Protein AF-A0A975IP34-F1 (afdb_monomer)

Solvent-accessible surface area (backbone atoms only — not comparable to full-atom values): 6520 Å² total; per-residue (Å²): 135,73,70,43,80,48,76,49,75,47,76,44,74,40,48,70,63,69,61,95,86,51,50,64,57,60,54,19,58,76,67,75,44,80,60,59,59,60,45,83,26,66,39,77,45,79,37,73,78,75,58,95,93,62,80,92,69,86,61,91,40,57,53,76,48,74,49,66,56,75,49,76,41,69,56,95,89,39,80,78,42,81,47,69,53,70,85,33,47,29,42,44,74,44,60,81,59,84,73,86,128

Structure (mmCIF, N/CA/C/O backbone):
data_AF-A0A975IP34-F1
#
_entry.id   AF-A0A975IP34-F1
#
loop_
_atom_site.group_PDB
_atom_site.id
_atom_site.type_symbol
_atom_site.label_atom_id
_atom_site.label_alt_id
_atom_site.label_comp_id
_atom_site.label_asym_id
_atom_site.label_entity_id
_atom_site.label_seq_id
_atom_site.pdbx_PDB_ins_code
_atom_site.Cartn_x
_atom_site.Cartn_y
_atom_site.Cartn_z
_atom_site.occupancy
_atom_site.B_iso_or_equiv
_atom_site.auth_seq_id
_atom_site.auth_comp_id
_atom_site.auth_asym_id
_atom_site.auth_atom_id
_atom_site.pdbx_PDB_model_num
ATOM 1 N N . MET A 1 1 ? -18.291 -10.535 38.419 1.00 49.25 1 MET A N 1
ATOM 2 C CA . MET A 1 1 ? -18.327 -9.769 37.151 1.00 49.25 1 MET A CA 1
ATOM 3 C C . MET A 1 1 ? -18.613 -10.734 36.007 1.00 49.25 1 MET A C 1
ATOM 5 O O . MET A 1 1 ? -17.898 -11.716 35.897 1.00 49.25 1 MET A O 1
ATOM 9 N N . LYS A 1 2 ? -19.667 -10.517 35.206 1.00 51.72 2 LYS A N 1
ATOM 10 C CA . LYS A 1 2 ? -19.927 -11.304 33.983 1.00 51.72 2 LYS A CA 1
ATOM 11 C C . LYS A 1 2 ? -19.243 -10.598 32.811 1.00 51.72 2 LYS A C 1
ATOM 13 O O . LYS A 1 2 ? -19.701 -9.529 32.415 1.00 51.72 2 LYS A O 1
ATOM 18 N N . THR A 1 3 ? -18.159 -11.163 32.292 1.00 56.25 3 THR A N 1
ATOM 19 C CA . THR A 1 3 ? -17.575 -10.751 31.010 1.00 56.25 3 THR A CA 1
ATOM 20 C C . THR A 1 3 ? -18.485 -11.231 29.880 1.00 56.25 3 THR A C 1
ATOM 22 O O . THR A 1 3 ? -19.085 -12.305 29.961 1.00 56.25 3 THR A O 1
ATOM 25 N N . ARG A 1 4 ? -18.666 -10.412 28.841 1.00 56.66 4 ARG A N 1
ATOM 26 C CA . ARG A 1 4 ? -19.362 -10.825 27.614 1.00 56.66 4 ARG A CA 1
ATOM 27 C C . ARG A 1 4 ? -18.384 -10.758 26.454 1.00 56.66 4 ARG A C 1
ATOM 29 O O . ARG A 1 4 ? -17.639 -9.790 26.330 1.00 56.66 4 ARG A O 1
ATOM 36 N N . THR A 1 5 ? -18.413 -11.772 25.595 1.00 58.97 5 THR A N 1
ATOM 37 C CA . THR A 1 5 ? -17.685 -11.743 24.329 1.00 58.97 5 THR A CA 1
ATOM 38 C C . THR A 1 5 ? -18.437 -10.844 23.356 1.00 58.97 5 THR A C 1
ATOM 40 O O . THR A 1 5 ? -19.521 -11.195 22.887 1.00 58.97 5 THR A O 1
ATOM 43 N N . VAL A 1 6 ? -17.869 -9.687 23.034 1.00 58.44 6 VAL A N 1
ATOM 44 C CA . VAL A 1 6 ? -18.359 -8.836 21.950 1.00 58.44 6 VAL A CA 1
ATOM 45 C C . VAL A 1 6 ? -17.634 -9.264 20.682 1.00 58.44 6 VAL A C 1
ATOM 47 O O . VAL A 1 6 ? -16.414 -9.147 20.589 1.00 58.44 6 VAL A O 1
ATOM 50 N N . ARG A 1 7 ? -18.384 -9.791 19.710 1.00 56.38 7 ARG A N 1
ATOM 51 C CA . ARG A 1 7 ? -17.880 -10.092 18.366 1.00 56.38 7 ARG A CA 1
ATOM 52 C C . ARG A 1 7 ? -18.392 -9.018 17.418 1.00 56.38 7 ARG A C 1
ATOM 54 O O . ARG A 1 7 ? -19.599 -8.892 17.239 1.00 56.38 7 ARG A O 1
ATOM 61 N N . SER A 1 8 ? -17.489 -8.258 16.813 1.00 58.28 8 SER A N 1
ATOM 62 C CA . SER A 1 8 ? -17.822 -7.336 15.725 1.00 58.28 8 SER A CA 1
ATOM 63 C C . SER A 1 8 ? -16.949 -7.659 14.517 1.00 58.28 8 SER A C 1
ATOM 65 O O . SER A 1 8 ? -15.728 -7.729 14.617 1.00 58.28 8 SER A O 1
ATOM 67 N N . GLY A 1 9 ? -17.578 -7.953 13.383 1.00 56.12 9 GLY A N 1
ATOM 68 C CA . GLY A 1 9 ? -16.890 -8.125 12.107 1.00 56.12 9 GLY A CA 1
ATOM 69 C C . GLY A 1 9 ? -16.960 -6.822 11.326 1.00 56.12 9 GLY A C 1
ATOM 70 O O . GLY A 1 9 ? -18.035 -6.240 11.214 1.00 56.12 9 GLY A O 1
ATOM 71 N N . SER A 1 10 ? -15.838 -6.361 10.790 1.00 59.88 10 SER A N 1
ATOM 72 C CA . SER A 1 10 ? -15.793 -5.222 9.875 1.00 59.88 10 SER A CA 1
ATOM 73 C C . SER A 1 10 ? -14.925 -5.570 8.675 1.00 59.88 10 SER A C 1
ATOM 75 O O . SER A 1 10 ? -13.905 -6.240 8.808 1.00 59.88 10 SER A O 1
ATOM 77 N N . SER A 1 11 ? -15.322 -5.151 7.481 1.00 60.25 11 SER A N 1
ATOM 78 C CA . SER A 1 11 ? -14.506 -5.301 6.279 1.00 60.25 11 SER A CA 1
ATOM 79 C C . SER A 1 11 ? -13.743 -4.008 6.026 1.00 60.25 11 SER A C 1
ATOM 81 O O . SER A 1 11 ? -14.358 -2.947 5.917 1.00 60.25 11 SER A O 1
ATOM 83 N N . ALA A 1 12 ? -12.423 -4.087 5.887 1.00 63.59 12 ALA A N 1
ATOM 84 C CA . ALA A 1 12 ? -11.616 -2.949 5.466 1.00 63.59 12 ALA A CA 1
ATOM 85 C C . ALA A 1 12 ? -11.146 -3.138 4.024 1.00 63.59 12 ALA A C 1
ATOM 87 O O . ALA A 1 12 ? -10.543 -4.158 3.674 1.00 63.59 12 ALA A O 1
ATOM 88 N N . THR A 1 13 ? -11.405 -2.135 3.188 1.00 66.81 13 THR A N 1
ATOM 89 C CA . THR A 1 13 ? -10.877 -2.079 1.825 1.00 66.81 13 THR A CA 1
ATOM 90 C C . THR A 1 13 ? -9.396 -1.723 1.878 1.00 66.81 13 THR A C 1
ATOM 92 O O . THR A 1 13 ? -9.005 -0.706 2.452 1.00 66.81 13 THR A O 1
ATOM 95 N N . ARG A 1 14 ? -8.558 -2.560 1.268 1.00 71.94 14 ARG A N 1
ATOM 96 C CA . ARG A 1 14 ? -7.140 -2.271 1.055 1.00 71.94 14 ARG A CA 1
ATOM 97 C C . ARG A 1 14 ? -6.988 -1.338 -0.136 1.00 71.94 14 ARG A C 1
ATOM 99 O O . ARG A 1 14 ? -7.413 -1.678 -1.245 1.00 71.94 14 ARG A O 1
ATOM 106 N N . THR A 1 15 ? -6.300 -0.224 0.072 1.00 79.38 15 THR A N 1
ATOM 107 C CA . THR A 1 15 ? -5.925 0.711 -0.995 1.00 79.38 15 THR A CA 1
ATOM 108 C C . THR A 1 15 ? -4.465 0.480 -1.347 1.00 79.38 15 THR A C 1
ATOM 110 O O . THR A 1 15 ? -3.638 0.448 -0.444 1.00 79.38 15 THR A O 1
ATOM 113 N N . ILE A 1 16 ? -4.145 0.309 -2.631 1.00 79.75 16 ILE A N 1
ATOM 114 C CA . ILE A 1 16 ? -2.773 0.190 -3.145 1.00 79.75 16 ILE A CA 1
ATOM 115 C C . ILE A 1 16 ? -2.650 1.178 -4.302 1.00 79.75 16 ILE A C 1
ATOM 117 O O . ILE A 1 16 ? -3.359 1.041 -5.297 1.00 79.75 16 ILE A O 1
ATOM 121 N N .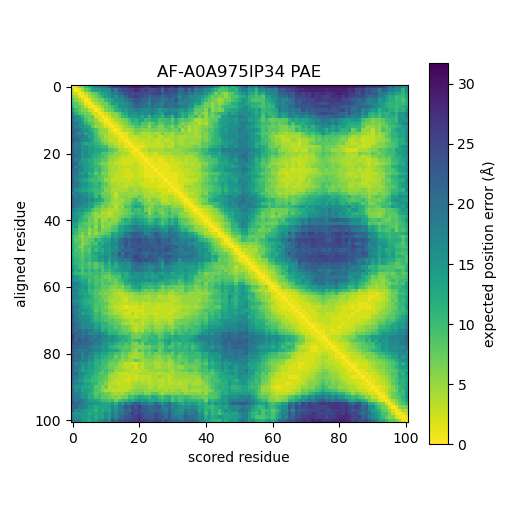 GLY A 1 17 ? -1.789 2.185 -4.159 1.00 81.50 17 GLY A N 1
ATOM 122 C CA . GLY A 1 17 ? -1.493 3.122 -5.238 1.00 81.50 17 GLY A CA 1
ATOM 123 C C . GLY A 1 17 ? -0.747 2.426 -6.376 1.00 81.50 17 GLY A C 1
ATOM 124 O O . GLY A 1 17 ? 0.259 1.755 -6.149 1.00 81.50 17 GLY A O 1
ATOM 125 N N . LEU A 1 18 ? -1.220 2.582 -7.605 1.00 85.81 18 LEU A N 1
ATOM 126 C CA . LEU A 1 18 ? -0.590 1.998 -8.788 1.00 85.81 18 LEU A CA 1
ATOM 127 C C . LEU A 1 18 ? -0.098 3.119 -9.704 1.00 85.81 18 LEU A C 1
ATOM 129 O O . LEU A 1 18 ? -0.700 4.190 -9.770 1.00 85.81 18 LEU A O 1
ATOM 133 N N . SER A 1 19 ? 1.011 2.879 -10.394 1.00 86.88 19 SER A N 1
ATOM 134 C CA . SER A 1 19 ? 1.566 3.778 -11.406 1.00 86.88 19 SER A CA 1
ATOM 135 C C . SER A 1 19 ? 2.307 2.956 -12.459 1.00 86.88 19 SER A C 1
ATOM 137 O O . SER A 1 19 ? 2.608 1.789 -12.212 1.00 86.88 19 SER A O 1
ATOM 139 N N . PHE A 1 20 ? 2.557 3.546 -13.631 1.00 87.06 20 PHE A N 1
ATOM 140 C CA . PHE A 1 20 ? 3.259 2.905 -14.756 1.00 87.06 20 PHE A CA 1
ATOM 141 C C . PHE A 1 20 ? 2.698 1.526 -15.152 1.00 87.06 20 PHE A C 1
ATOM 143 O O . PHE A 1 20 ? 3.436 0.602 -15.469 1.00 87.06 20 PHE A O 1
ATOM 150 N N . GLY A 1 21 ? 1.374 1.348 -15.062 1.00 84.69 21 GLY A N 1
ATOM 151 C CA . GLY A 1 21 ? 0.720 0.076 -15.392 1.00 84.69 21 GLY A CA 1
ATOM 152 C C . GLY A 1 21 ? 1.005 -1.077 -14.419 1.00 84.69 21 GLY A C 1
ATOM 153 O O . GLY A 1 21 ? 0.603 -2.206 -14.694 1.00 84.69 21 GLY A O 1
ATOM 154 N N . ALA A 1 22 ? 1.658 -0.821 -13.278 1.00 85.62 22 ALA A N 1
ATOM 155 C CA . ALA A 1 22 ? 1.931 -1.847 -12.280 1.00 85.62 22 ALA A CA 1
ATOM 156 C C . ALA A 1 22 ? 0.632 -2.471 -11.758 1.00 85.62 22 ALA A C 1
ATOM 158 O O . ALA A 1 22 ? -0.328 -1.781 -11.406 1.00 85.62 22 ALA A O 1
ATOM 159 N N . THR A 1 23 ? 0.619 -3.796 -11.663 1.00 86.56 23 THR A N 1
ATOM 160 C CA . THR A 1 23 ? -0.521 -4.533 -11.125 1.00 86.56 23 THR A CA 1
ATOM 161 C C . THR A 1 23 ? -0.506 -4.528 -9.602 1.00 86.56 23 THR A C 1
ATOM 163 O O . THR A 1 23 ? 0.537 -4.496 -8.942 1.00 86.56 23 THR A O 1
ATOM 166 N N . ARG A 1 24 ? -1.699 -4.659 -9.021 1.00 83.69 24 ARG A N 1
ATOM 167 C CA . ARG A 1 24 ? -1.875 -4.806 -7.575 1.00 83.69 24 ARG A CA 1
ATOM 168 C C . ARG A 1 24 ? -1.085 -5.987 -7.003 1.00 83.69 24 ARG A C 1
ATOM 170 O O . ARG A 1 24 ? -0.564 -5.874 -5.900 1.00 83.69 24 ARG A O 1
ATOM 177 N N . ALA A 1 25 ? -0.984 -7.094 -7.742 1.00 83.56 25 ALA A N 1
ATOM 178 C CA . ALA A 1 25 ? -0.255 -8.286 -7.314 1.00 83.56 25 ALA A CA 1
ATOM 179 C C . ALA A 1 25 ? 1.258 -8.044 -7.220 1.00 83.56 25 ALA A C 1
ATOM 181 O O . ALA A 1 25 ? 1.863 -8.426 -6.223 1.00 83.56 25 ALA A O 1
ATOM 182 N N . GLN A 1 26 ? 1.847 -7.355 -8.204 1.00 83.88 26 GLN A N 1
ATOM 183 C CA . GLN A 1 26 ? 3.271 -7.005 -8.194 1.00 83.88 26 GLN A CA 1
ATOM 184 C C . GLN A 1 26 ? 3.613 -6.138 -6.981 1.00 83.88 26 GLN A C 1
ATOM 186 O O . GLN A 1 26 ? 4.502 -6.478 -6.206 1.00 83.88 26 GLN A O 1
ATOM 191 N N . VAL A 1 27 ? 2.847 -5.067 -6.760 1.00 84.25 27 VAL A N 1
ATOM 192 C CA . VAL A 1 27 ? 3.078 -4.159 -5.629 1.00 84.25 27 VAL A CA 1
ATOM 193 C C . VAL A 1 27 ? 2.843 -4.860 -4.290 1.00 84.25 27 VAL A C 1
ATOM 195 O O . VAL A 1 27 ? 3.644 -4.715 -3.370 1.00 84.25 27 VAL A O 1
ATOM 198 N N . ALA A 1 28 ? 1.772 -5.648 -4.176 1.00 83.75 28 ALA A N 1
ATOM 199 C CA . ALA A 1 28 ? 1.471 -6.393 -2.960 1.00 83.75 28 ALA A CA 1
ATOM 200 C C . ALA A 1 28 ? 2.587 -7.395 -2.617 1.00 83.75 28 ALA A C 1
ATOM 202 O O . ALA A 1 28 ? 3.028 -7.445 -1.471 1.00 83.75 28 ALA A O 1
ATOM 203 N N . SER A 1 29 ? 3.110 -8.110 -3.618 1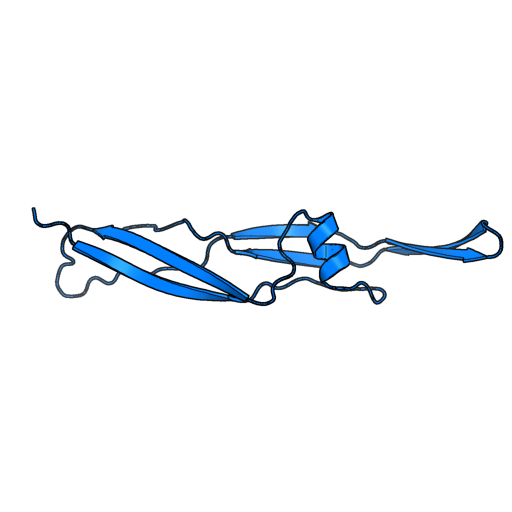.00 84.25 29 SER A N 1
ATOM 204 C CA . SER A 1 29 ? 4.249 -9.016 -3.453 1.00 84.25 29 SER A CA 1
ATOM 205 C C . SER A 1 29 ? 5.505 -8.276 -2.989 1.00 84.25 29 SER A C 1
ATOM 207 O O . SER A 1 29 ? 6.161 -8.728 -2.055 1.00 84.25 29 SER A O 1
ATOM 209 N N . SER A 1 30 ? 5.833 -7.130 -3.595 1.00 83.50 30 SER A N 1
ATOM 210 C CA . SER A 1 30 ? 7.009 -6.333 -3.210 1.00 83.50 30 SER A CA 1
ATOM 211 C C . SER A 1 30 ? 6.906 -5.757 -1.798 1.00 83.50 30 SER A C 1
ATOM 213 O O . SER A 1 30 ? 7.917 -5.605 -1.121 1.00 83.50 30 SER A O 1
ATOM 215 N N . LEU A 1 31 ? 5.691 -5.447 -1.343 1.00 82.38 31 LEU A N 1
ATOM 216 C CA . LEU A 1 31 ? 5.429 -4.941 0.006 1.00 82.38 31 LEU A CA 1
ATOM 217 C C . LEU A 1 31 ? 5.202 -6.055 1.038 1.00 82.38 31 LEU A C 1
ATOM 219 O O . LEU A 1 31 ? 4.978 -5.747 2.206 1.00 82.38 31 LEU A O 1
ATOM 223 N N . ASN A 1 32 ? 5.251 -7.327 0.625 1.00 82.31 32 ASN A N 1
ATOM 224 C CA . ASN A 1 32 ? 4.925 -8.490 1.454 1.00 82.31 32 ASN A CA 1
ATOM 225 C C . ASN A 1 32 ? 3.536 -8.369 2.121 1.00 82.31 32 ASN A C 1
ATOM 227 O O . ASN A 1 32 ? 3.335 -8.663 3.299 1.00 82.31 32 ASN A O 1
ATOM 231 N N . VAL A 1 33 ? 2.558 -7.883 1.352 1.00 76.94 33 VAL A N 1
ATOM 232 C CA . VAL A 1 33 ? 1.155 -7.765 1.764 1.00 76.94 33 VAL A CA 1
ATOM 233 C C . VAL A 1 33 ? 0.263 -8.584 0.840 1.00 76.94 33 VAL A C 1
ATOM 235 O O . VAL A 1 33 ? 0.599 -8.873 -0.305 1.00 76.94 33 VAL A O 1
ATOM 238 N N . SER A 1 34 ? -0.919 -8.960 1.321 1.00 74.75 34 SER A N 1
ATOM 239 C CA . SER A 1 34 ? -1.878 -9.692 0.492 1.00 74.75 34 SER A CA 1
ATOM 240 C C . SER A 1 34 ? -2.501 -8.775 -0.569 1.00 74.75 34 SER A C 1
ATOM 242 O O . SER A 1 34 ? -2.918 -7.649 -0.287 1.00 74.75 34 SER A O 1
ATOM 244 N N . SER A 1 35 ? -2.616 -9.289 -1.796 1.00 72.31 35 SER A N 1
ATOM 245 C CA . SER A 1 35 ? -3.191 -8.581 -2.946 1.00 72.31 35 SER A CA 1
ATOM 246 C C . SER A 1 35 ? -4.713 -8.411 -2.875 1.00 72.31 35 SER A C 1
ATOM 248 O O . SER A 1 35 ? -5.267 -7.671 -3.688 1.00 72.31 35 SER A O 1
ATOM 250 N N . ALA A 1 36 ? -5.395 -9.039 -1.908 1.00 72.25 36 ALA A N 1
ATOM 251 C CA . ALA A 1 36 ? -6.851 -8.992 -1.789 1.00 72.25 36 ALA A CA 1
ATOM 252 C C . ALA A 1 36 ? -7.380 -7.549 -1.670 1.00 72.25 36 ALA A C 1
ATOM 254 O O . ALA A 1 36 ? -6.787 -6.706 -0.987 1.00 72.25 36 ALA A O 1
ATOM 255 N N . ALA A 1 37 ? -8.502 -7.273 -2.345 1.00 65.25 37 ALA A N 1
ATOM 256 C CA . ALA A 1 37 ? -9.166 -5.967 -2.355 1.00 65.25 37 ALA A CA 1
ATOM 257 C C . ALA A 1 37 ? -9.719 -5.569 -0.985 1.00 65.25 37 ALA A C 1
ATOM 259 O O . ALA A 1 37 ? -9.625 -4.411 -0.581 1.00 65.25 37 ALA A O 1
ATOM 260 N N . THR A 1 38 ? -10.219 -6.560 -0.258 1.00 64.19 38 THR A N 1
ATOM 261 C CA . THR A 1 38 ? -10.898 -6.401 1.020 1.00 64.19 38 THR A CA 1
ATOM 262 C C . THR A 1 38 ? -10.333 -7.422 1.989 1.00 64.19 38 THR A C 1
ATOM 264 O O . THR A 1 38 ? -10.057 -8.559 1.603 1.00 64.19 38 THR A O 1
ATOM 267 N N . GLN A 1 39 ? -10.166 -7.028 3.246 1.00 66.62 39 GLN A N 1
ATOM 268 C CA . GLN A 1 39 ? -9.862 -7.955 4.325 1.00 66.62 39 GLN A CA 1
ATOM 269 C C . GLN A 1 39 ? -10.984 -7.917 5.355 1.00 66.62 39 GLN A C 1
ATOM 271 O O . GLN A 1 39 ? -11.362 -6.849 5.841 1.00 66.62 39 GLN A O 1
ATOM 276 N N . SER A 1 40 ? -11.501 -9.096 5.689 1.00 63.53 40 SER A N 1
ATOM 277 C CA . SER A 1 40 ? -12.399 -9.268 6.824 1.00 63.53 40 SER A CA 1
ATOM 278 C C . SER A 1 40 ? -11.588 -9.161 8.110 1.00 63.53 40 SER A C 1
ATOM 280 O O . SER A 1 40 ? -10.658 -9.934 8.336 1.00 63.53 40 SER A O 1
ATOM 282 N N . ILE A 1 41 ? -11.932 -8.185 8.938 1.00 62.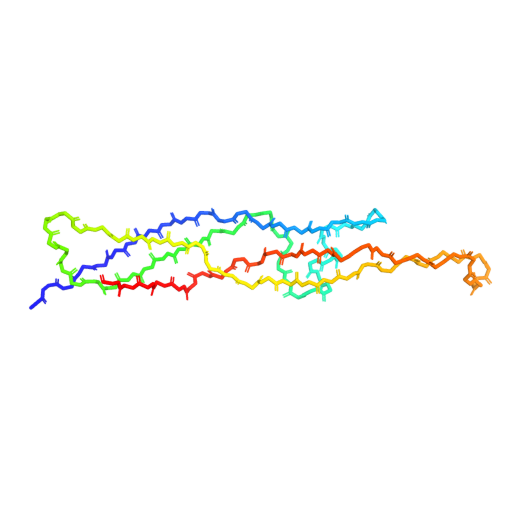09 41 ILE A N 1
ATOM 283 C CA . ILE A 1 41 ? -11.376 -7.971 10.268 1.00 62.09 41 ILE A CA 1
ATOM 284 C C . ILE A 1 41 ? -12.431 -8.469 11.253 1.00 62.09 41 ILE A C 1
ATOM 286 O O . ILE A 1 41 ? -13.500 -7.876 11.393 1.00 62.09 41 ILE A O 1
ATOM 290 N N . SER A 1 42 ? -12.152 -9.587 11.915 1.00 58.19 42 SER A N 1
ATOM 291 C CA . SER A 1 42 ? -12.972 -10.077 13.019 1.00 58.19 42 SER A CA 1
ATOM 292 C C . SER A 1 42 ? -12.379 -9.598 14.329 1.00 58.19 42 SER A C 1
ATOM 294 O O . SER A 1 42 ? -11.232 -9.903 14.645 1.00 58.19 42 SER A O 1
ATOM 296 N N . VAL A 1 43 ? -13.181 -8.882 15.097 1.00 56.38 43 VAL A N 1
ATOM 297 C CA . VAL A 1 43 ? -12.775 -8.278 16.351 1.00 56.38 43 VAL A CA 1
ATOM 298 C C . VAL A 1 43 ? -13.534 -8.962 17.485 1.00 56.38 43 VAL A C 1
ATOM 300 O O . VAL A 1 43 ? -14.766 -8.917 17.518 1.00 56.38 43 VAL A O 1
ATOM 303 N N . S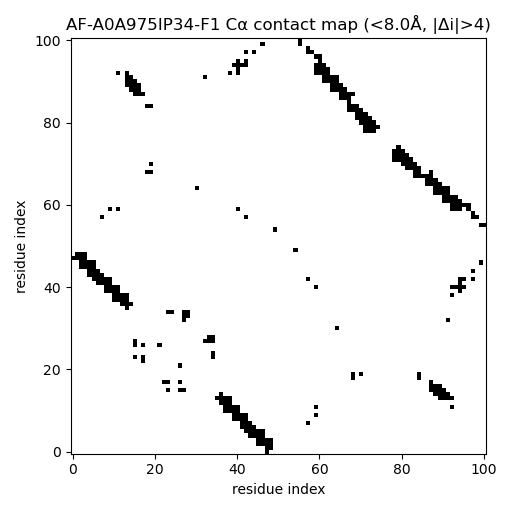ER A 1 44 ? -12.811 -9.604 18.405 1.00 57.22 44 SER A N 1
ATOM 304 C CA . SER A 1 44 ? -13.374 -10.224 19.610 1.00 57.22 44 SER A CA 1
ATOM 305 C C . SER A 1 44 ? -12.728 -9.652 20.868 1.00 57.22 44 SER A C 1
ATOM 307 O O . SER A 1 44 ? -11.532 -9.851 21.075 1.00 57.22 44 SER A O 1
ATOM 309 N N . CYS A 1 45 ? -13.504 -8.981 21.720 1.00 58.69 45 CYS A N 1
ATOM 310 C CA . CYS A 1 45 ? -13.069 -8.614 23.069 1.00 58.69 45 CYS A CA 1
ATOM 311 C C . CYS A 1 45 ? -13.950 -9.267 24.127 1.00 58.69 45 CYS A C 1
ATOM 313 O O . CYS A 1 45 ? -15.162 -9.412 23.958 1.00 58.69 45 CYS A O 1
ATOM 315 N N . GLU A 1 46 ? -13.328 -9.623 25.246 1.00 59.34 46 GLU A N 1
ATOM 316 C CA . GLU A 1 46 ? -14.038 -9.818 26.501 1.00 59.34 46 GLU A CA 1
ATOM 317 C C . GLU A 1 46 ? -14.148 -8.459 27.178 1.00 59.34 46 GLU A C 1
ATOM 319 O O . GLU A 1 46 ? -13.138 -7.853 27.533 1.00 59.34 46 GLU A O 1
ATOM 324 N N . SER A 1 47 ? -15.370 -7.946 27.302 1.00 58.19 47 SER A N 1
ATOM 325 C CA . SER A 1 47 ? -15.599 -6.638 27.905 1.00 58.19 47 SER A CA 1
ATOM 326 C C . SER A 1 47 ? -16.428 -6.752 29.186 1.00 58.19 47 SER A C 1
ATOM 328 O O . SER A 1 47 ? -17.298 -7.632 29.285 1.00 58.19 47 SER A O 1
ATOM 330 N N . PRO A 1 48 ? -16.218 -5.854 30.169 1.00 64.25 48 PRO A N 1
ATOM 331 C CA . PRO A 1 48 ? -17.204 -5.631 31.216 1.00 64.25 48 PRO A CA 1
ATOM 332 C C . PRO A 1 48 ? -18.518 -5.124 30.598 1.00 64.25 48 PRO A C 1
ATOM 334 O O . PRO A 1 48 ? -18.551 -4.644 29.459 1.00 64.25 48 PRO A O 1
ATOM 337 N N . ALA A 1 49 ? -19.622 -5.281 31.330 1.00 64.50 49 ALA A N 1
ATOM 338 C CA . ALA A 1 49 ? -20.923 -4.794 30.887 1.00 64.50 49 ALA A CA 1
ATOM 339 C C . ALA A 1 49 ? -20.886 -3.263 30.741 1.00 64.50 49 ALA A C 1
ATOM 341 O O . ALA A 1 49 ? -20.551 -2.565 31.695 1.00 64.50 49 ALA A O 1
ATOM 342 N N . LEU A 1 50 ? -21.225 -2.761 29.549 1.00 65.44 50 LEU A N 1
ATOM 343 C CA . LEU A 1 50 ? -21.362 -1.328 29.287 1.00 65.44 50 LEU A CA 1
ATOM 344 C C . LEU A 1 50 ? -22.489 -0.738 30.145 1.00 65.44 50 LEU A C 1
ATOM 346 O O . LEU A 1 50 ? -23.560 -1.339 30.259 1.00 65.44 50 LEU A O 1
ATOM 350 N N . SER A 1 51 ? -22.266 0.455 30.696 1.00 67.69 51 SER A N 1
ATOM 351 C CA . SER A 1 51 ? -23.335 1.250 31.311 1.00 67.69 51 SER A CA 1
ATOM 352 C C . SER A 1 51 ? -24.250 1.848 30.235 1.00 67.69 51 SER A C 1
ATOM 354 O O . SER A 1 51 ? -23.842 2.016 29.082 1.00 67.69 51 SER A O 1
ATOM 356 N N . ALA A 1 52 ? -25.487 2.201 30.599 1.00 66.00 52 ALA A N 1
ATOM 357 C CA . ALA A 1 52 ? -26.413 2.871 29.685 1.00 66.00 52 ALA A CA 1
ATOM 358 C C . ALA A 1 52 ? -25.772 4.151 29.107 1.00 66.00 52 ALA A C 1
ATOM 360 O O . ALA A 1 52 ? -25.317 5.013 29.854 1.00 66.00 52 ALA A O 1
ATOM 361 N N . GLY A 1 53 ? -25.706 4.251 27.775 1.00 66.44 53 GLY A N 1
ATOM 362 C CA . GLY A 1 53 ? -25.0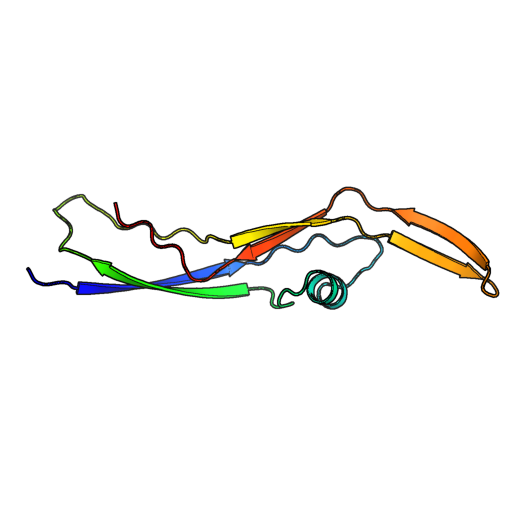90 5.376 27.057 1.00 66.44 53 GLY A CA 1
ATOM 363 C C . GLY A 1 53 ? -23.638 5.160 26.608 1.00 66.44 53 GLY A C 1
ATOM 364 O O . GLY A 1 53 ? -23.130 5.958 25.822 1.00 66.44 53 GLY A O 1
ATOM 365 N N . GLN A 1 54 ? -22.972 4.080 27.028 1.00 62.28 54 GLN A N 1
ATOM 366 C CA . GLN A 1 54 ? -21.637 3.738 26.527 1.00 62.28 54 GLN A CA 1
ATOM 367 C C . GLN A 1 54 ? -21.719 2.865 25.265 1.00 62.28 54 GLN A C 1
ATOM 369 O O . GLN A 1 54 ? -22.617 2.037 25.118 1.00 62.28 54 GLN A O 1
ATOM 374 N N . SER A 1 55 ? -20.771 3.044 24.338 1.00 64.00 55 SER A N 1
ATOM 375 C CA . SER A 1 55 ? -20.691 2.266 23.095 1.00 64.00 55 SER A CA 1
ATOM 376 C C . SER A 1 55 ? -19.253 1.856 22.789 1.00 64.00 55 SER A C 1
ATOM 378 O O . SER A 1 55 ? -18.344 2.684 22.823 1.00 64.00 55 SER A O 1
ATOM 380 N N . TRP A 1 56 ? -19.051 0.581 22.445 1.00 60.47 56 TRP A N 1
ATOM 381 C CA . TRP A 1 56 ? -17.784 0.111 21.887 1.00 60.47 56 TRP A CA 1
ATOM 382 C C . TRP A 1 56 ? -17.654 0.583 20.437 1.00 60.47 56 TRP A C 1
ATOM 384 O O . TRP A 1 56 ? -18.579 0.414 19.640 1.00 60.47 56 TRP A O 1
ATOM 394 N N . ARG A 1 57 ? -16.498 1.143 20.067 1.00 60.00 57 ARG A N 1
ATOM 395 C CA . ARG A 1 57 ? -16.187 1.518 18.680 1.00 60.00 57 ARG A CA 1
ATOM 396 C C . ARG A 1 57 ? -14.978 0.733 18.193 1.00 60.00 57 ARG A C 1
ATOM 398 O O . ARG A 1 57 ? -13.864 0.971 18.643 1.00 60.00 57 ARG A O 1
ATOM 405 N N . ALA A 1 58 ? -15.193 -0.159 17.232 1.00 58.12 58 ALA A N 1
ATOM 406 C CA . ALA A 1 58 ? -14.107 -0.772 16.481 1.00 58.12 58 ALA A CA 1
ATOM 407 C C . ALA A 1 58 ? -13.734 0.137 15.301 1.00 58.12 58 ALA A C 1
ATOM 409 O O . ALA A 1 58 ? -14.604 0.574 14.545 1.00 58.12 58 ALA A O 1
ATOM 410 N N . LYS A 1 59 ? -12.442 0.422 15.129 1.00 60.06 59 LYS A N 1
ATOM 411 C CA . LYS A 1 59 ? -11.903 1.039 13.911 1.00 60.06 59 LYS A CA 1
ATOM 412 C C . LYS A 1 59 ? -10.972 0.035 13.241 1.00 60.06 59 LYS A C 1
ATOM 414 O O . LYS A 1 59 ? -10.327 -0.715 13.962 1.00 60.06 59 LYS A O 1
ATOM 419 N N . PRO A 1 60 ? -10.877 -0.003 11.905 1.00 59.84 60 PRO A N 1
ATOM 420 C CA . PRO A 1 60 ? -9.804 -0.736 11.256 1.00 59.84 60 PRO A CA 1
ATOM 421 C C . PRO A 1 60 ? -8.471 -0.055 11.589 1.00 59.84 60 PRO A C 1
ATOM 423 O O . PRO A 1 60 ? -8.306 1.147 11.380 1.00 59.84 60 PRO A O 1
ATOM 426 N N . ILE A 1 61 ? -7.528 -0.824 12.117 1.00 68.94 61 ILE A N 1
ATOM 427 C CA . ILE A 1 61 ? -6.130 -0.425 12.308 1.00 68.94 61 ILE A CA 1
ATOM 428 C C . ILE A 1 61 ? -5.337 -1.137 11.229 1.00 68.94 61 ILE A C 1
ATOM 430 O O . ILE A 1 61 ? -5.825 -2.096 10.639 1.00 68.94 61 ILE A O 1
ATOM 434 N N . GLY A 1 62 ? -4.162 -0.634 10.889 1.00 74.75 62 GLY A N 1
ATOM 435 C CA . GLY A 1 62 ? -3.354 -1.232 9.846 1.00 74.75 62 GLY A CA 1
ATOM 436 C C . GLY A 1 62 ? -2.012 -0.557 9.688 1.00 74.75 62 GLY A C 1
ATOM 437 O O . GLY A 1 62 ? -1.751 0.498 10.265 1.00 74.75 62 GLY A O 1
ATOM 438 N N . THR A 1 63 ? -1.181 -1.163 8.854 1.00 81.88 63 THR A N 1
ATOM 439 C CA . THR A 1 63 ? 0.099 -0.602 8.448 1.00 81.88 63 THR A CA 1
ATOM 440 C C . THR A 1 63 ? -0.093 0.186 7.163 1.00 81.88 63 THR A C 1
ATOM 442 O O . THR A 1 63 ? -0.586 -0.333 6.158 1.00 81.88 63 THR A O 1
ATOM 445 N N . LYS A 1 64 ? 0.317 1.454 7.179 1.00 83.25 64 LYS A N 1
ATOM 446 C CA . LY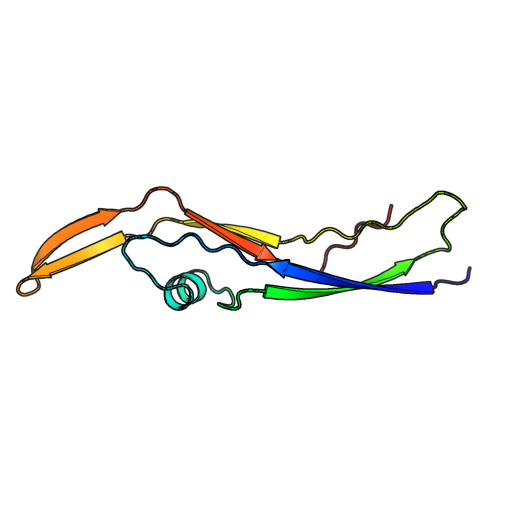S A 1 64 ? 0.457 2.250 5.963 1.00 83.25 64 LYS A CA 1
ATOM 447 C C . LYS A 1 64 ? 1.885 2.102 5.445 1.00 83.25 64 LYS A C 1
ATOM 449 O O . LYS A 1 64 ? 2.831 2.483 6.124 1.00 83.25 64 LYS A O 1
ATOM 454 N N . HIS A 1 65 ? 2.026 1.587 4.234 1.00 84.00 65 HIS A N 1
ATOM 455 C CA . HIS A 1 65 ? 3.279 1.569 3.494 1.00 84.00 65 HIS A CA 1
ATOM 456 C C . HIS A 1 65 ? 3.327 2.778 2.566 1.00 84.00 65 HIS A C 1
ATOM 458 O O . HIS A 1 65 ? 2.333 3.099 1.914 1.00 84.00 65 HIS A O 1
ATOM 464 N N . THR A 1 66 ? 4.487 3.419 2.477 1.00 87.44 66 THR A N 1
ATOM 465 C CA . THR A 1 66 ? 4.764 4.477 1.500 1.00 87.44 66 THR A CA 1
ATOM 466 C C . THR A 1 66 ? 5.898 3.995 0.608 1.00 87.44 66 THR A C 1
ATOM 468 O O . THR A 1 66 ? 6.913 3.526 1.117 1.00 87.44 66 THR A O 1
ATOM 471 N N . TYR A 1 67 ? 5.727 4.072 -0.708 1.00 86.50 67 TYR A N 1
ATOM 472 C CA . TYR A 1 67 ? 6.693 3.557 -1.680 1.00 86.50 67 TYR A CA 1
ATOM 473 C C . TYR A 1 67 ? 6.651 4.364 -2.976 1.00 86.50 67 TYR A C 1
ATOM 475 O O . TYR A 1 67 ? 5.769 5.193 -3.191 1.00 86.50 67 TYR A O 1
ATOM 483 N N . LYS A 1 68 ? 7.618 4.110 -3.855 1.00 89.94 68 LYS A N 1
ATOM 484 C CA . LYS A 1 68 ? 7.640 4.608 -5.231 1.00 89.94 68 LYS A CA 1
ATOM 485 C C . LYS A 1 68 ? 7.823 3.426 -6.170 1.00 89.94 68 LYS A C 1
ATOM 487 O O . LYS A 1 68 ? 8.428 2.428 -5.787 1.00 89.94 68 LYS A O 1
ATOM 492 N N . ILE A 1 69 ? 7.297 3.541 -7.380 1.00 89.38 69 ILE A N 1
ATOM 493 C CA . ILE A 1 69 ? 7.500 2.559 -8.443 1.00 89.38 69 ILE A CA 1
ATOM 494 C C . ILE A 1 69 ? 8.521 3.149 -9.409 1.00 89.38 69 ILE A C 1
ATOM 496 O O . ILE A 1 69 ? 8.409 4.319 -9.774 1.00 89.38 69 ILE A O 1
ATOM 500 N N . ARG A 1 70 ? 9.517 2.349 -9.794 1.00 91.06 70 ARG A N 1
ATOM 501 C CA . ARG A 1 70 ? 10.496 2.690 -10.828 1.00 91.06 70 ARG A CA 1
ATOM 502 C C . ARG A 1 70 ? 10.217 1.840 -12.062 1.00 91.06 70 ARG A C 1
ATOM 504 O O . ARG A 1 70 ? 10.095 0.624 -11.946 1.00 91.06 70 ARG A O 1
ATOM 511 N N . GLU A 1 71 ? 10.100 2.484 -13.210 1.00 90.25 71 GLU A N 1
ATOM 512 C CA . GLU A 1 71 ? 9.926 1.860 -14.515 1.00 90.25 71 GLU A CA 1
ATOM 513 C C . GLU A 1 71 ? 11.214 2.051 -15.317 1.00 90.25 71 GLU A C 1
ATOM 515 O O . GLU A 1 71 ? 11.673 3.177 -15.511 1.00 90.25 71 GLU A O 1
ATOM 520 N N . LEU A 1 72 ? 11.790 0.938 -15.769 1.00 91.50 72 LEU A N 1
ATOM 521 C CA . LEU A 1 72 ? 12.965 0.910 -16.630 1.00 91.50 72 LEU A CA 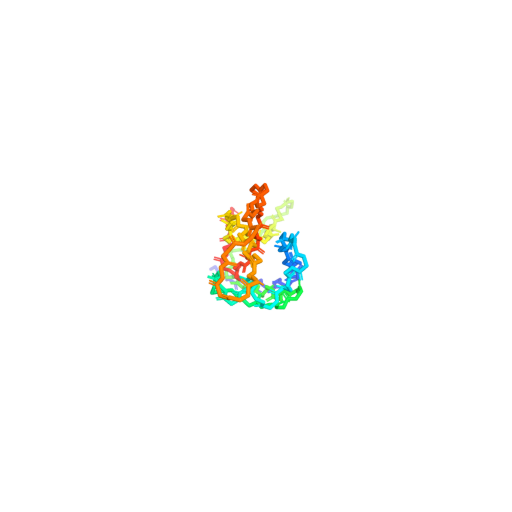1
ATOM 522 C C . LEU A 1 72 ? 12.554 0.339 -17.985 1.00 91.50 72 LEU A C 1
ATOM 524 O O . LEU A 1 72 ? 12.025 -0.769 -18.053 1.00 91.50 72 LEU A O 1
ATOM 528 N N . THR A 1 73 ? 12.795 1.088 -19.058 1.00 90.38 73 THR A N 1
ATOM 529 C CA . THR A 1 73 ? 12.594 0.612 -20.433 1.00 90.38 73 THR A CA 1
ATOM 530 C C . THR A 1 73 ? 13.941 0.252 -21.032 1.00 90.38 73 THR A C 1
ATOM 532 O O . THR A 1 73 ? 14.859 1.071 -20.998 1.00 90.38 73 THR A O 1
ATOM 535 N N . TYR A 1 74 ? 14.044 -0.951 -21.596 1.00 91.06 74 TYR A N 1
ATOM 536 C CA . TYR A 1 74 ? 15.260 -1.452 -22.227 1.00 91.06 74 TYR A CA 1
ATOM 537 C C . TYR A 1 74 ? 15.075 -1.596 -23.738 1.00 91.06 74 TYR A C 1
ATOM 539 O O . TYR A 1 74 ? 14.041 -2.088 -24.187 1.00 91.06 74 TYR A O 1
ATOM 547 N N . VAL A 1 75 ? 16.098 -1.222 -24.503 1.00 92.69 75 VAL A N 1
ATOM 548 C CA . VAL A 1 75 ? 16.264 -1.563 -25.923 1.00 92.69 75 VAL A CA 1
ATOM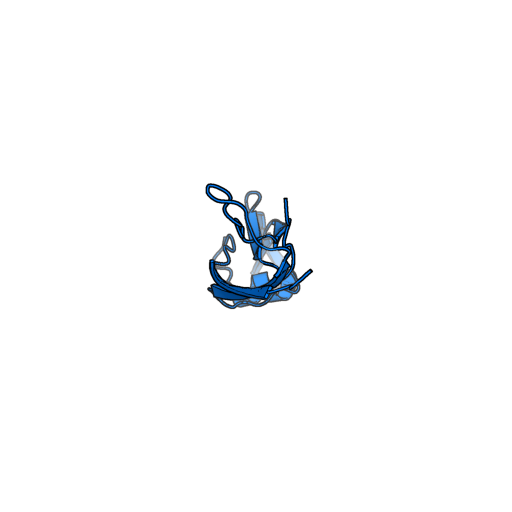 549 C C . VAL A 1 75 ? 17.652 -2.170 -26.053 1.00 92.69 75 VAL A C 1
ATOM 551 O O . VAL A 1 75 ? 18.619 -1.567 -25.599 1.00 92.69 75 VAL A O 1
ATOM 554 N N . ASP A 1 76 ? 17.743 -3.392 -26.577 1.00 91.62 76 ASP A N 1
ATOM 555 C CA . ASP A 1 76 ? 19.010 -4.126 -26.720 1.00 91.62 76 ASP A CA 1
ATOM 556 C C . ASP A 1 76 ? 19.846 -4.177 -25.425 1.00 91.62 76 ASP A C 1
ATOM 558 O O . ASP A 1 76 ? 21.052 -3.948 -25.417 1.00 91.62 76 ASP A O 1
ATOM 562 N N . ALA A 1 77 ? 19.178 -4.453 -24.296 1.00 89.12 77 ALA A N 1
ATOM 563 C CA . ALA A 1 77 ? 19.744 -4.465 -22.939 1.00 89.12 77 ALA A CA 1
ATOM 564 C C . ALA A 1 77 ? 20.279 -3.111 -22.416 1.00 89.12 77 ALA A C 1
ATOM 566 O O . ALA A 1 77 ? 20.782 -3.043 -21.293 1.00 89.12 77 ALA A O 1
ATOM 567 N N . ILE A 1 78 ? 20.094 -2.020 -23.161 1.00 91.06 78 ILE A N 1
ATOM 568 C CA . ILE A 1 78 ? 20.427 -0.655 -22.743 1.00 91.06 78 ILE A CA 1
ATOM 569 C C . ILE A 1 78 ? 19.178 0.015 -22.172 1.00 91.06 78 ILE A C 1
ATOM 571 O O . ILE A 1 78 ? 18.108 -0.025 -22.778 1.00 91.06 78 ILE A O 1
ATOM 575 N N . ILE A 1 79 ? 19.308 0.656 -21.008 1.00 90.50 79 ILE A N 1
ATOM 576 C CA . ILE A 1 79 ? 18.227 1.456 -20.419 1.00 90.50 79 ILE A CA 1
ATOM 577 C C . ILE A 1 79 ? 18.032 2.712 -21.274 1.00 90.50 79 ILE A C 1
ATOM 579 O O . ILE A 1 79 ? 18.904 3.576 -21.316 1.00 90.50 79 ILE A O 1
ATOM 583 N N . VAL A 1 80 ? 16.875 2.826 -21.923 1.00 92.44 80 VAL A N 1
ATOM 584 C CA . VAL A 1 80 ? 16.487 3.991 -22.738 1.00 92.44 80 VAL A CA 1
ATOM 585 C C . VAL A 1 80 ? 15.497 4.912 -22.026 1.00 92.44 80 VAL A C 1
ATOM 587 O O . VAL A 1 80 ? 15.300 6.052 -22.437 1.00 92.44 80 VAL A O 1
ATOM 590 N N . SER A 1 81 ? 14.863 4.440 -20.951 1.00 89.56 81 SER A N 1
ATOM 591 C CA . SER A 1 81 ? 13.996 5.263 -20.108 1.00 89.56 81 SER A CA 1
ATOM 592 C C . SER A 1 81 ? 14.059 4.799 -18.662 1.00 89.56 81 SER A C 1
ATOM 594 O O . SER A 1 81 ? 14.037 3.598 -18.395 1.00 89.56 81 SER A O 1
ATOM 596 N N . ASP A 1 82 ? 14.113 5.758 -17.743 1.00 93.06 82 ASP A N 1
ATOM 597 C CA . ASP A 1 82 ? 14.080 5.540 -16.300 1.00 93.06 82 ASP A CA 1
ATOM 598 C C . ASP A 1 82 ? 13.131 6.558 -15.673 1.00 93.06 82 ASP A C 1
ATOM 600 O O . ASP A 1 82 ? 13.409 7.760 -15.632 1.00 93.06 82 ASP A O 1
ATOM 604 N N . ARG A 1 83 ? 11.964 6.084 -15.238 1.00 91.25 83 ARG A N 1
ATOM 605 C CA . ARG A 1 83 ? 10.916 6.919 -14.648 1.00 91.25 83 ARG A CA 1
ATOM 606 C C . ARG A 1 83 ? 10.614 6.433 -13.245 1.00 91.25 83 ARG A C 1
ATOM 608 O O . ARG A 1 83 ? 10.459 5.243 -13.002 1.00 91.25 83 A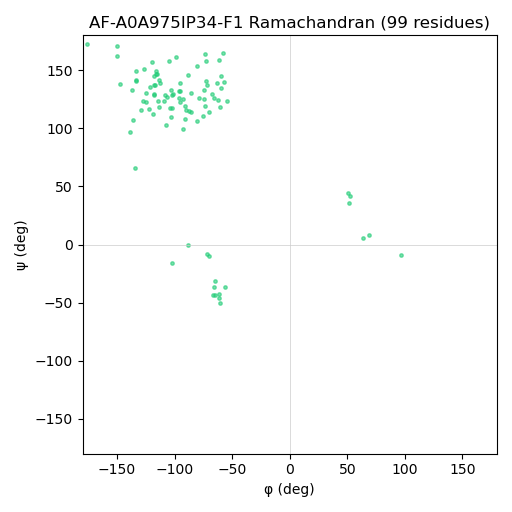RG A O 1
ATOM 615 N N . THR A 1 84 ? 10.484 7.364 -12.306 1.00 93.12 84 THR A N 1
ATOM 616 C CA . THR A 1 84 ? 10.061 7.065 -10.933 1.00 93.12 84 THR A CA 1
ATOM 617 C C . THR A 1 84 ? 8.756 7.787 -10.629 1.00 93.12 84 THR A C 1
ATOM 619 O O . THR A 1 84 ? 8.581 8.949 -10.988 1.00 93.12 84 THR A O 1
ATOM 622 N N . SER A 1 85 ? 7.824 7.100 -9.973 1.00 89.50 85 SER A N 1
ATOM 623 C CA . SER A 1 85 ? 6.508 7.645 -9.663 1.00 89.50 85 SER A CA 1
ATOM 624 C C . SER A 1 85 ? 6.603 8.676 -8.537 1.00 89.50 85 SER A C 1
ATOM 626 O O . SER A 1 85 ? 7.550 8.687 -7.742 1.00 89.50 85 SER A O 1
ATOM 628 N N . ALA A 1 86 ? 5.555 9.488 -8.386 1.00 89.69 86 ALA A N 1
ATOM 629 C CA . ALA A 1 86 ? 5.317 10.183 -7.125 1.00 89.69 86 ALA A CA 1
ATOM 630 C C . ALA A 1 86 ? 5.184 9.172 -5.965 1.00 89.69 86 ALA A C 1
ATOM 632 O O . ALA A 1 86 ? 5.000 7.970 -6.187 1.00 89.69 86 ALA A O 1
ATOM 633 N N . SER A 1 87 ? 5.283 9.653 -4.724 1.00 89.25 87 SER A N 1
ATOM 634 C CA . SER A 1 87 ? 5.085 8.808 -3.543 1.00 89.25 87 SER A CA 1
ATOM 635 C C . SER A 1 87 ? 3.675 8.219 -3.541 1.00 89.25 87 SER A C 1
ATOM 637 O O . SER A 1 87 ? 2.682 8.940 -3.477 1.00 89.25 87 SER A O 1
ATOM 639 N N . LEU A 1 88 ? 3.604 6.895 -3.596 1.00 89.75 88 LEU A N 1
ATOM 640 C CA . LEU A 1 88 ? 2.387 6.109 -3.489 1.00 89.75 88 LEU A CA 1
ATOM 641 C C . LEU A 1 88 ? 2.247 5.588 -2.064 1.00 89.75 88 LEU A C 1
ATOM 643 O O . LEU A 1 88 ? 3.212 5.519 -1.299 1.00 89.75 88 LEU A O 1
ATOM 647 N N . SER A 1 89 ? 1.027 5.199 -1.709 1.00 84.94 89 SER A N 1
ATOM 648 C CA . SER A 1 89 ? 0.780 4.541 -0.435 1.00 84.94 89 SER A CA 1
ATOM 649 C C . SER A 1 89 ? -0.099 3.314 -0.595 1.00 84.94 89 SER A C 1
ATOM 651 O O . SER A 1 89 ? -0.952 3.251 -1.483 1.00 84.94 89 SER A O 1
ATOM 653 N N . ALA A 1 90 ? 0.130 2.343 0.282 1.00 84.75 90 ALA A N 1
ATOM 654 C CA . ALA A 1 90 ? -0.719 1.183 0.449 1.00 84.75 90 ALA A CA 1
ATOM 655 C C . ALA A 1 90 ? -1.153 1.083 1.909 1.00 84.75 90 ALA A C 1
ATOM 657 O O . ALA A 1 90 ? -0.321 1.162 2.810 1.00 84.75 90 ALA A O 1
ATOM 658 N N . PHE A 1 91 ? -2.448 0.910 2.151 1.00 82.19 91 PHE A N 1
ATOM 659 C CA . PHE A 1 91 ? -2.970 0.643 3.487 1.00 82.19 91 PHE A CA 1
ATOM 660 C C . PHE A 1 91 ? -3.291 -0.840 3.615 1.00 82.19 91 PHE A C 1
ATOM 662 O O . PHE A 1 91 ? -4.147 -1.358 2.893 1.00 82.19 91 PHE A O 1
ATOM 669 N N . ASN A 1 92 ? -2.603 -1.511 4.535 1.00 79.62 92 ASN A N 1
ATOM 670 C CA . ASN A 1 92 ? -2.843 -2.898 4.883 1.00 79.62 92 ASN A CA 1
ATOM 671 C C . ASN A 1 92 ? -3.510 -2.972 6.269 1.00 79.62 92 ASN A C 1
ATOM 673 O O . ASN A 1 92 ? -2.815 -2.794 7.270 1.00 79.62 92 ASN A O 1
ATOM 677 N N . PRO A 1 93 ? -4.830 -3.211 6.354 1.00 71.56 93 PRO A N 1
ATOM 678 C CA . PRO A 1 93 ? -5.512 -3.395 7.621 1.00 71.56 93 PRO A CA 1
ATOM 679 C C . PRO A 1 93 ? -4.932 -4.592 8.386 1.00 71.56 93 PRO A C 1
ATOM 681 O O . PRO A 1 93 ? -4.540 -5.601 7.807 1.00 71.56 93 PRO A O 1
ATOM 684 N N . THR A 1 94 ? -4.883 -4.479 9.705 1.00 68.81 94 THR A N 1
ATOM 685 C CA . THR A 1 94 ? -4.522 -5.540 10.634 1.00 68.81 94 THR A CA 1
ATOM 686 C C . THR A 1 94 ? -5.750 -5.900 11.472 1.00 68.81 94 THR A C 1
ATOM 688 O O . THR A 1 94 ? -6.537 -5.026 11.842 1.00 68.81 94 THR A O 1
ATOM 691 N N . PRO A 1 95 ? -5.953 -7.191 11.777 1.00 58.81 95 PRO A N 1
ATOM 692 C CA . PRO A 1 95 ? -7.172 -7.637 12.442 1.00 58.81 95 PRO A CA 1
ATOM 693 C C . PRO A 1 95 ? -7.307 -7.190 13.916 1.00 58.81 95 PRO A C 1
ATOM 695 O O . PRO A 1 95 ? -8.381 -7.332 14.491 1.00 58.81 95 PRO A O 1
ATOM 698 N N . ASN A 1 96 ? -6.263 -6.627 14.542 1.00 53.06 96 ASN A N 1
ATOM 699 C CA . ASN A 1 96 ? -6.109 -6.725 15.999 1.00 53.06 96 ASN A CA 1
ATOM 700 C C . ASN A 1 96 ? -5.736 -5.415 16.719 1.00 53.06 96 ASN A C 1
ATOM 702 O O . ASN A 1 96 ? -4.688 -5.343 17.354 1.00 53.06 96 ASN A O 1
ATOM 706 N N . SER A 1 97 ? -6.588 -4.392 16.736 1.00 49.00 97 SER A N 1
ATOM 707 C CA . SER A 1 97 ? -6.495 -3.424 17.843 1.00 49.00 97 SER A CA 1
ATOM 708 C C . SER A 1 97 ? -7.888 -3.040 18.327 1.00 49.00 97 SER A C 1
ATOM 710 O O . SER A 1 97 ? -8.575 -2.187 17.772 1.00 49.00 97 SER A O 1
ATOM 712 N N . ILE A 1 98 ? -8.324 -3.708 19.384 1.00 50.34 98 ILE A N 1
ATOM 713 C CA . ILE A 1 98 ? -9.467 -3.256 20.164 1.00 50.34 98 ILE A CA 1
ATOM 714 C C . ILE A 1 98 ? -8.903 -2.304 21.196 1.00 50.34 98 ILE A C 1
ATOM 716 O O . ILE A 1 98 ? -8.137 -2.729 22.056 1.00 50.34 98 ILE A O 1
ATOM 720 N N . TYR A 1 99 ? -9.271 -1.031 21.109 1.00 48.34 99 TYR A N 1
ATOM 721 C CA . TYR A 1 99 ? -9.114 -0.138 22.243 1.00 48.34 99 TYR A CA 1
ATOM 722 C C . TYR A 1 99 ? -10.427 -0.168 23.020 1.00 48.34 99 TYR A C 1
ATOM 724 O O . TYR A 1 99 ? -11.419 0.433 22.603 1.00 48.34 99 TYR A O 1
ATOM 732 N N . CYS A 1 100 ? -10.455 -0.943 24.102 1.00 45.97 100 CYS A N 1
ATOM 733 C CA . CYS A 1 100 ? -11.561 -0.910 25.045 1.00 45.97 100 CYS A CA 1
ATOM 734 C C . CYS A 1 100 ? -11.356 0.301 25.975 1.00 45.97 100 CYS A C 1
ATOM 736 O O . CYS A 1 100 ? -10.454 0.255 26.807 1.00 45.97 100 CYS A O 1
ATOM 738 N N . TYR A 1 101 ? -12.145 1.369 25.804 1.00 46.00 101 TYR A N 1
ATOM 739 C CA . TYR A 1 101 ? -12.294 2.460 26.780 1.00 46.00 101 TYR A CA 1
ATOM 740 C C . TYR A 1 101 ? -13.378 2.152 27.817 1.00 46.00 101 TYR A C 1
ATOM 742 O O . TYR A 1 101 ? -14.457 1.677 27.396 1.00 46.00 101 TYR A O 1
#

Radius of gyration: 20.5 Å; Cα contacts (8 Å, |Δi|>4): 174; chains: 1; bounding box: 47×22×64 Å

Mean predicted aligned error: 10.84 Å

Sequence (101 aa):
MKTRTVRSGSSATRTIGLSFGATRAQVASSLNVSSAATQSISVSCESPALSAGQSWRAKPIGTKHTYKIRELTYVDAIIVSDRTSASLSAFNPTPNSIYCY

Foldseek 3Di:
DDWDKDKDKDKDFKDWDDDPPDDLVNRCVVVVHDSDRIDIQIDIDGDDDDDPPDDFDDDFDWDKDKDKDWDFDDDPNDTPDIDIGDIIIITHTDNDDRDDD

Organism: NCBI:txid2781962

pLDDT: mean 73.41, std 14.12, range [45.97, 93.12]

Secondary structure (DSSP, 8-state):
---EEEEEEEEEEPEE---TT--HHHHHHHTT----SEEEEEEEEEEPPPPTT-------EEEEEEE--EEEEEETTEEEEEEEPPPEEEEEEES------